Protein AF-A0A1C5ZCB0-F1 (afdb_monomer_lite)

Secondary structure (DSSP, 8-state):
--GGG-HHHHHHHHHHHHHHTTT-SS-HHHHHHHHHHHHSPP--PPP-PPPPHHHHTT-SS-EEEEE-SSTT-EEEEEEETTEEEEHHHHHHS-HHHHHTT-S--B-TTS-SS--EEESSPPTT-TT--

Radius of gyration: 21.76 Å; chains: 1; bounding box: 42×33×58 Å

Foldseek 3Di:
DQLVVCVPCNVVVLVVLCVVCVVPPPCPVSVVVNVVVRPDDDDPPPDQDFDALVNLQVDAQAKKWKAQPDPQDIAIWGRHNSFTGGVVNPVPDPPVCVVVCVDDGDHPVDGPHDITMTNDDPPPNPPDD

Structure (mmCIF, N/CA/C/O backbone):
data_AF-A0A1C5ZCB0-F1
#
_entry.id   AF-A0A1C5ZCB0-F1
#
loop_
_atom_site.group_PDB
_atom_site.id
_atom_site.type_symbol
_atom_site.label_atom_id
_atom_site.label_alt_id
_atom_site.label_comp_id
_atom_site.label_asym_id
_atom_site.label_entity_id
_atom_site.label_seq_id
_atom_site.pdbx_PDB_ins_code
_atom_site.Cartn_x
_atom_site.Cartn_y
_atom_site.Cartn_z
_atom_site.occupancy
_atom_site.B_iso_or_equiv
_atom_site.auth_seq_id
_atom_site.auth_comp_id
_atom_site.auth_asym_id
_atom_site.auth_atom_id
_atom_site.pdbx_PDB_model_num
ATOM 1 N N . MET A 1 1 ? -0.228 6.439 -19.044 1.00 70.00 1 MET A N 1
ATOM 2 C CA . MET A 1 1 ? 0.749 7.219 -18.256 1.00 70.00 1 MET A CA 1
ATOM 3 C C . MET A 1 1 ? 1.763 7.699 -19.260 1.00 70.00 1 MET A C 1
ATOM 5 O O . MET A 1 1 ? 2.241 6.868 -20.010 1.00 70.00 1 MET A O 1
ATOM 9 N N . ASN A 1 2 ? 2.010 8.999 -19.350 1.00 77.75 2 ASN A N 1
ATOM 10 C CA . ASN A 1 2 ? 2.975 9.526 -20.309 1.00 77.75 2 ASN A CA 1
ATOM 11 C C . ASN A 1 2 ? 4.354 9.577 -19.645 1.00 77.75 2 ASN A C 1
ATOM 13 O O . ASN A 1 2 ? 4.484 10.039 -18.511 1.00 77.75 2 ASN A O 1
ATOM 17 N N . LEU A 1 3 ? 5.376 9.107 -20.347 1.00 79.19 3 LEU A N 1
ATOM 18 C CA . LEU A 1 3 ? 6.763 9.143 -19.910 1.00 79.19 3 LEU A CA 1
ATOM 19 C C . LEU A 1 3 ? 7.261 10.578 -19.704 1.00 79.19 3 LEU A C 1
ATOM 21 O O . LEU A 1 3 ? 8.055 10.831 -18.803 1.00 79.19 3 LEU A O 1
ATOM 25 N N . TYR A 1 4 ? 6.755 11.527 -20.494 1.00 73.38 4 TYR A N 1
ATOM 26 C CA . TYR A 1 4 ? 7.073 12.950 -20.368 1.00 73.38 4 TYR A CA 1
ATOM 27 C C . TYR A 1 4 ? 6.391 13.640 -19.180 1.00 73.38 4 TYR A C 1
ATOM 29 O O . TYR A 1 4 ? 6.805 14.735 -18.822 1.00 73.38 4 TYR A O 1
ATOM 37 N N . ASP A 1 5 ? 5.393 13.008 -18.554 1.00 78.56 5 ASP A N 1
ATOM 38 C CA . ASP A 1 5 ? 4.753 13.535 -17.341 1.00 78.56 5 ASP A CA 1
ATOM 39 C C . ASP A 1 5 ? 5.470 13.048 -16.061 1.00 78.56 5 ASP A C 1
ATOM 41 O O . ASP A 1 5 ? 5.192 13.539 -14.968 1.00 78.56 5 ASP A O 1
ATOM 45 N N . ASN A 1 6 ? 6.393 12.081 -16.172 1.00 72.56 6 ASN A N 1
ATOM 46 C CA . ASN A 1 6 ? 7.124 11.485 -15.050 1.00 72.56 6 ASN A CA 1
ATOM 47 C C . ASN A 1 6 ? 8.603 11.908 -15.036 1.00 72.56 6 ASN A C 1
ATOM 49 O O . ASN A 1 6 ? 9.503 11.079 -15.192 1.00 72.56 6 ASN A O 1
ATOM 53 N N . ASP A 1 7 ? 8.850 13.203 -14.823 1.00 70.69 7 ASP A N 1
ATOM 54 C CA . ASP A 1 7 ? 10.194 13.804 -14.841 1.00 70.69 7 ASP A CA 1
ATOM 55 C C . ASP A 1 7 ? 11.203 13.103 -13.9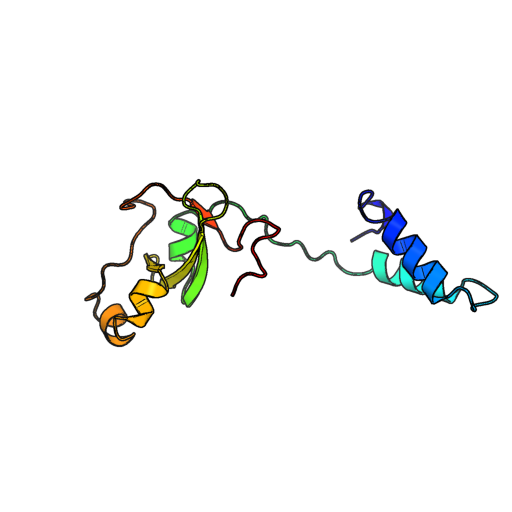13 1.00 70.69 7 ASP A C 1
ATOM 57 O O . ASP A 1 7 ? 12.393 13.073 -14.214 1.00 70.69 7 ASP A O 1
ATOM 61 N N . ALA A 1 8 ? 10.746 12.501 -12.808 1.00 77.94 8 ALA A N 1
ATOM 62 C CA . ALA A 1 8 ? 11.618 11.856 -11.824 1.00 77.94 8 ALA A CA 1
ATOM 63 C C . ALA A 1 8 ? 12.283 10.562 -12.327 1.00 77.94 8 ALA A C 1
ATOM 65 O O . ALA A 1 8 ? 13.392 10.248 -11.904 1.00 77.94 8 ALA A O 1
ATOM 66 N N . TYR A 1 9 ? 11.620 9.812 -13.214 1.00 79.62 9 TYR A N 1
ATOM 67 C CA . TYR A 1 9 ? 12.102 8.508 -13.702 1.00 79.62 9 TYR A CA 1
ATOM 68 C C . TYR A 1 9 ? 12.286 8.456 -15.218 1.00 79.62 9 TYR A C 1
ATOM 70 O O . TYR A 1 9 ? 12.808 7.471 -15.745 1.00 79.62 9 TYR A O 1
ATOM 78 N N . ARG A 1 10 ? 11.872 9.515 -15.921 1.00 85.56 10 ARG A N 1
ATOM 79 C CA . ARG A 1 10 ? 11.969 9.647 -17.372 1.00 85.56 10 ARG A CA 1
ATOM 80 C C . ARG A 1 10 ? 13.381 9.384 -17.878 1.00 85.56 10 ARG A C 1
ATOM 82 O O . ARG A 1 10 ? 13.554 8.545 -18.756 1.00 85.56 10 ARG A O 1
ATOM 89 N N . ASP A 1 11 ? 14.371 10.079 -17.326 1.00 85.56 11 ASP A N 1
ATOM 90 C CA . ASP A 1 11 ? 15.737 10.032 -17.851 1.00 85.56 11 ASP A CA 1
ATOM 91 C C . ASP A 1 11 ? 16.375 8.652 -17.636 1.00 85.56 11 ASP A C 1
ATOM 93 O O . ASP A 1 11 ? 16.902 8.072 -18.582 1.00 85.56 11 ASP A O 1
ATOM 97 N N . THR A 1 12 ? 16.219 8.064 -16.444 1.00 89.56 12 THR A N 1
ATOM 98 C CA . THR A 1 12 ? 16.719 6.713 -16.134 1.00 89.56 12 THR A CA 1
ATOM 99 C C . THR A 1 12 ? 16.057 5.631 -16.988 1.00 89.56 12 THR A C 1
ATOM 101 O O . THR A 1 12 ? 16.723 4.700 -17.435 1.00 89.56 12 THR A O 1
ATOM 104 N N . PHE A 1 13 ? 14.749 5.735 -17.236 1.00 88.50 13 PHE A N 1
ATOM 105 C CA . PHE A 1 13 ? 14.046 4.784 -18.096 1.00 88.50 13 PHE A CA 1
ATOM 106 C C . PHE A 1 13 ? 14.511 4.890 -19.551 1.00 88.50 13 PHE A C 1
ATOM 108 O O . PHE A 1 13 ? 14.781 3.870 -20.182 1.00 88.50 13 PHE A O 1
ATOM 115 N N . MET A 1 14 ? 14.628 6.115 -20.076 1.00 89.06 14 MET A N 1
ATOM 116 C CA . MET A 1 14 ? 15.110 6.351 -21.437 1.00 89.06 14 MET A CA 1
ATOM 117 C C . MET A 1 14 ? 16.522 5.794 -21.622 1.00 89.06 14 MET A C 1
ATOM 119 O O . MET A 1 14 ? 16.755 5.053 -22.572 1.00 89.06 14 MET A O 1
ATOM 123 N N . GLU A 1 15 ? 17.434 6.107 -20.699 1.00 90.44 15 GLU A N 1
ATOM 124 C CA . GLU A 1 15 ? 18.809 5.600 -20.702 1.00 90.44 15 GLU A CA 1
ATOM 125 C C . GLU A 1 15 ? 18.831 4.068 -20.710 1.00 90.44 15 GLU A C 1
ATOM 127 O O . GLU A 1 15 ? 19.417 3.473 -21.608 1.00 90.44 15 GLU A O 1
ATOM 132 N N . GLY A 1 16 ? 18.073 3.417 -19.822 1.00 91.75 16 GLY A N 1
ATOM 133 C CA . GLY A 1 16 ? 18.000 1.955 -19.783 1.00 91.75 16 GLY A CA 1
ATOM 134 C C . GLY A 1 16 ? 17.457 1.318 -21.069 1.00 91.75 16 GLY A C 1
ATOM 135 O O . GLY A 1 16 ? 17.915 0.246 -21.462 1.00 91.75 16 GLY A O 1
ATOM 136 N N . VAL A 1 17 ? 16.497 1.957 -21.749 1.00 90.81 17 VAL A N 1
ATOM 137 C CA . VAL A 1 17 ? 15.969 1.464 -23.034 1.00 90.81 17 VAL A CA 1
ATOM 138 C C . VAL A 1 17 ? 17.008 1.595 -24.148 1.00 90.81 17 VAL A C 1
ATOM 140 O O . VAL A 1 17 ? 17.124 0.682 -24.967 1.00 90.81 17 VAL A O 1
ATOM 143 N N . TYR A 1 18 ? 17.755 2.700 -24.185 1.00 88.12 18 TYR A N 1
ATOM 144 C CA . TYR A 1 18 ? 18.810 2.896 -25.178 1.00 88.12 18 TYR A CA 1
ATOM 145 C C . TYR A 1 18 ? 20.017 1.991 -24.923 1.00 88.12 18 TYR A C 1
ATOM 147 O O . TYR A 1 18 ? 20.496 1.386 -25.874 1.00 88.12 18 TYR A O 1
ATOM 155 N N . ASP A 1 19 ? 20.438 1.808 -23.672 1.00 90.81 19 ASP A N 1
ATOM 156 C CA . ASP A 1 19 ? 21.521 0.887 -23.308 1.00 90.81 19 ASP A CA 1
ATOM 157 C C . ASP A 1 19 ? 21.162 -0.566 -23.647 1.00 90.81 19 ASP A C 1
ATOM 159 O O . ASP A 1 19 ? 21.961 -1.313 -24.208 1.00 90.81 19 ASP A O 1
ATOM 163 N N . LEU A 1 20 ? 19.922 -0.982 -23.364 1.00 91.75 20 LEU A N 1
ATOM 164 C CA . LEU A 1 20 ? 19.453 -2.334 -23.680 1.00 91.75 20 LEU A CA 1
ATOM 165 C C . LEU A 1 20 ? 19.438 -2.617 -25.191 1.00 91.75 20 LEU A C 1
ATOM 167 O O . LEU A 1 20 ? 19.517 -3.774 -25.611 1.00 91.75 20 LEU A O 1
ATOM 171 N N . LEU A 1 21 ? 19.290 -1.569 -25.999 1.00 91.56 21 LEU A N 1
ATOM 172 C CA . LEU A 1 21 ? 19.208 -1.637 -27.452 1.00 91.56 21 LEU A CA 1
ATOM 173 C C . LEU A 1 21 ? 20.393 -0.948 -28.131 1.00 91.56 21 LEU A C 1
ATOM 175 O O . LEU A 1 21 ? 20.268 -0.557 -29.288 1.00 91.56 21 LEU A O 1
ATOM 179 N N . GLU A 1 22 ? 21.537 -0.842 -27.452 1.00 87.25 22 GLU A N 1
ATOM 180 C CA . GLU A 1 22 ? 22.737 -0.179 -27.980 1.00 87.25 22 GLU A CA 1
ATOM 181 C C . GLU A 1 22 ? 23.198 -0.806 -29.310 1.00 87.25 22 GLU A C 1
ATOM 183 O O . GLU A 1 22 ? 23.646 -0.112 -30.223 1.00 87.25 22 GLU A O 1
ATOM 188 N N . ASP A 1 23 ? 23.005 -2.120 -29.455 1.00 88.19 23 ASP A N 1
ATOM 189 C CA . ASP A 1 23 ? 23.323 -2.878 -30.668 1.00 88.19 23 ASP A CA 1
ATOM 190 C C . ASP A 1 23 ? 22.306 -2.674 -31.818 1.00 88.19 23 ASP A C 1
ATOM 192 O O . ASP A 1 23 ? 22.503 -3.199 -32.921 1.00 88.19 23 ASP A O 1
ATOM 196 N N . ASP A 1 24 ? 21.199 -1.952 -31.598 1.00 86.75 24 ASP A N 1
ATOM 197 C CA . ASP A 1 24 ? 20.232 -1.633 -32.651 1.00 86.75 24 ASP A CA 1
ATOM 198 C C . ASP A 1 24 ? 20.762 -0.487 -33.533 1.00 86.75 24 ASP A C 1
ATOM 200 O O . ASP A 1 24 ? 20.950 0.636 -33.067 1.00 86.75 24 ASP A O 1
ATOM 204 N N . PRO A 1 25 ? 20.949 -0.711 -34.843 1.00 80.75 25 PRO A N 1
ATOM 205 C CA . PRO A 1 25 ? 21.558 0.282 -35.725 1.00 80.75 25 PRO A CA 1
ATOM 206 C C . PRO A 1 25 ? 20.689 1.524 -35.985 1.00 80.75 25 PRO A C 1
ATOM 208 O O . PRO A 1 25 ? 21.160 2.463 -36.628 1.00 80.75 25 PRO A O 1
ATOM 211 N N . THR A 1 26 ? 19.415 1.526 -35.578 1.00 85.94 26 THR A N 1
ATOM 212 C CA . THR A 1 26 ? 18.422 2.519 -36.026 1.00 85.94 26 THR A CA 1
ATOM 213 C C . THR A 1 26 ? 17.599 3.158 -34.912 1.00 85.94 26 THR A C 1
ATOM 215 O O . THR A 1 26 ? 16.865 4.107 -35.185 1.00 85.94 26 THR A O 1
ATOM 218 N N . ASN A 1 27 ? 17.697 2.675 -33.669 1.00 84.06 27 ASN A N 1
ATOM 219 C CA . ASN A 1 27 ? 16.867 3.095 -32.530 1.00 84.06 27 ASN A CA 1
ATOM 220 C C . ASN A 1 27 ? 15.344 2.945 -32.742 1.00 84.06 27 ASN A C 1
ATOM 222 O O . ASN A 1 27 ? 14.557 3.371 -31.895 1.00 84.06 27 ASN A O 1
ATOM 226 N N . GLU A 1 28 ? 14.888 2.326 -33.836 1.00 90.06 28 GLU A N 1
ATOM 227 C CA . GLU A 1 28 ? 13.458 2.171 -34.134 1.00 90.06 28 GLU A CA 1
ATOM 228 C C . GLU A 1 28 ? 12.748 1.363 -33.046 1.00 90.06 28 GLU A C 1
ATOM 230 O O . GLU A 1 28 ? 11.639 1.698 -32.628 1.00 90.06 28 GLU A O 1
ATOM 235 N N . ARG A 1 29 ? 13.417 0.328 -32.529 1.00 88.62 29 ARG A N 1
ATOM 236 C CA . ARG A 1 29 ? 12.881 -0.515 -31.457 1.00 88.62 29 ARG A CA 1
ATOM 237 C C . ARG A 1 29 ? 12.816 0.224 -30.122 1.00 88.62 29 ARG A C 1
ATOM 239 O O . ARG A 1 29 ? 11.841 0.041 -29.400 1.00 88.62 29 ARG A O 1
ATOM 246 N N . ALA A 1 30 ? 13.787 1.090 -29.828 1.00 89.94 30 ALA A N 1
ATOM 247 C CA . ALA A 1 30 ? 13.769 1.935 -28.635 1.00 89.94 30 ALA A CA 1
ATOM 248 C C . ALA A 1 30 ? 12.576 2.902 -28.675 1.00 89.94 30 ALA A C 1
ATOM 250 O O . ALA A 1 30 ? 11.779 2.951 -27.739 1.00 89.94 30 ALA A O 1
ATOM 251 N N . ASN A 1 31 ? 12.376 3.575 -29.813 1.00 88.88 31 ASN A N 1
ATOM 252 C CA . ASN A 1 31 ? 11.238 4.470 -30.022 1.00 88.88 31 ASN A CA 1
ATOM 253 C C . ASN A 1 31 ? 9.890 3.742 -29.911 1.00 88.88 31 ASN A C 1
ATOM 255 O O . ASN A 1 31 ? 8.959 4.269 -29.307 1.00 88.88 31 ASN A O 1
ATOM 259 N N . ALA A 1 32 ? 9.785 2.517 -30.436 1.00 88.69 32 ALA A N 1
ATOM 260 C CA . ALA A 1 32 ? 8.568 1.716 -30.322 1.00 88.69 32 ALA A CA 1
ATOM 261 C C . ALA A 1 32 ? 8.247 1.333 -28.865 1.00 88.69 32 ALA A C 1
ATOM 263 O O . ALA A 1 32 ? 7.081 1.341 -28.475 1.00 88.69 32 ALA A O 1
ATOM 264 N N . ILE A 1 33 ? 9.259 1.018 -28.048 1.00 89.56 33 ILE A N 1
ATOM 265 C CA . ILE A 1 33 ? 9.079 0.719 -26.617 1.00 89.56 33 ILE A CA 1
ATOM 266 C C . ILE A 1 33 ? 8.586 1.957 -25.865 1.00 89.56 33 ILE A C 1
ATOM 268 O O . ILE A 1 33 ? 7.637 1.862 -25.087 1.00 89.56 33 ILE A O 1
ATOM 272 N N . ILE A 1 34 ? 9.189 3.114 -26.134 1.00 89.06 34 ILE A N 1
ATOM 273 C CA . ILE A 1 34 ? 8.788 4.397 -25.548 1.00 89.06 34 ILE A CA 1
ATOM 274 C C . ILE A 1 34 ? 7.333 4.727 -25.917 1.00 89.06 34 ILE A C 1
ATOM 276 O O . ILE A 1 34 ? 6.519 5.019 -25.044 1.00 89.06 34 ILE A O 1
ATOM 280 N N . GLU A 1 35 ? 6.968 4.593 -27.193 1.00 89.69 35 GLU A N 1
ATOM 281 C CA . GLU A 1 35 ? 5.604 4.856 -27.665 1.00 89.69 35 GLU A CA 1
ATOM 282 C C . GLU A 1 35 ? 4.577 3.885 -27.056 1.00 89.69 35 GLU A C 1
ATOM 284 O O . GLU A 1 35 ? 3.449 4.273 -26.739 1.00 89.69 35 GLU A O 1
ATOM 289 N N . LEU A 1 36 ? 4.947 2.612 -26.884 1.00 89.12 36 LEU A N 1
ATOM 290 C CA . LEU A 1 36 ? 4.104 1.627 -26.206 1.00 89.12 36 LEU A CA 1
ATOM 291 C C . LEU A 1 36 ? 3.890 1.984 -24.733 1.00 89.12 36 LEU A C 1
ATOM 293 O O . LEU A 1 36 ? 2.779 1.803 -24.233 1.00 89.12 36 LEU A O 1
ATOM 297 N N . PHE A 1 37 ? 4.917 2.506 -24.060 1.00 87.00 37 PHE A N 1
ATOM 298 C CA . PHE A 1 37 ? 4.808 2.966 -22.680 1.00 87.00 37 PHE A CA 1
ATOM 299 C 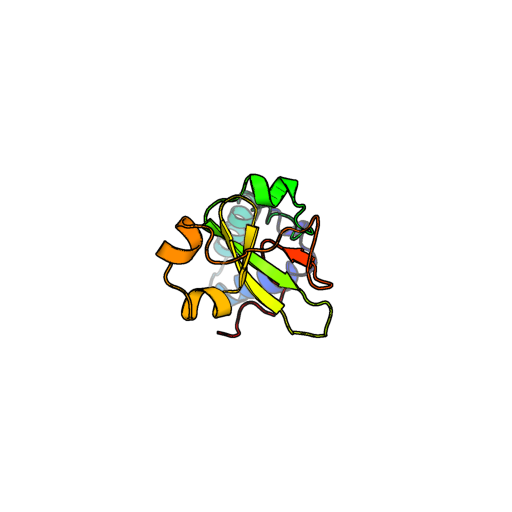C . PHE A 1 37 ? 3.850 4.158 -22.561 1.00 87.00 37 PHE A C 1
ATOM 301 O O . PHE A 1 37 ? 2.928 4.114 -21.749 1.00 87.00 37 PHE A O 1
ATOM 308 N N . ASP A 1 38 ? 3.978 5.163 -23.430 1.00 87.12 38 ASP A N 1
ATOM 309 C CA . ASP A 1 38 ? 3.095 6.341 -23.433 1.00 87.12 38 ASP A CA 1
ATOM 310 C C . ASP A 1 38 ? 1.622 5.981 -23.671 1.00 87.12 38 ASP A C 1
ATOM 312 O O . ASP A 1 38 ? 0.708 6.581 -23.095 1.00 87.12 38 ASP A O 1
ATOM 316 N N . LYS A 1 39 ? 1.376 4.974 -24.516 1.00 88.12 39 LYS A N 1
ATOM 317 C CA . LYS A 1 39 ? 0.029 4.469 -24.815 1.00 88.12 39 LYS A CA 1
ATOM 318 C C . LYS A 1 39 ? -0.530 3.553 -23.733 1.00 88.12 39 LYS A C 1
ATOM 320 O O . LYS A 1 39 ? -1.726 3.251 -23.770 1.00 88.12 39 LYS A O 1
ATOM 325 N N . ALA A 1 40 ? 0.292 3.094 -22.791 1.00 84.50 40 ALA A N 1
ATOM 326 C CA . ALA A 1 40 ? -0.185 2.246 -21.715 1.00 84.50 40 ALA A CA 1
ATOM 327 C C . ALA A 1 40 ? -1.177 3.032 -20.834 1.00 84.50 40 ALA A C 1
ATOM 329 O O . ALA A 1 40 ? -0.936 4.202 -20.500 1.00 84.50 40 ALA A O 1
ATOM 330 N N . PRO A 1 41 ? -2.307 2.423 -20.430 1.00 78.69 41 PRO A N 1
ATOM 331 C CA . PRO A 1 41 ? -3.221 3.057 -19.487 1.00 78.69 41 PRO A CA 1
ATOM 332 C C . PRO A 1 41 ? -2.457 3.395 -18.202 1.00 78.69 41 PRO A C 1
ATOM 334 O O . PRO A 1 41 ? -1.661 2.587 -17.725 1.00 78.69 41 PRO A O 1
ATOM 337 N N . SER A 1 42 ? -2.654 4.596 -17.640 1.00 69.56 42 SER A N 1
ATOM 338 C CA . SER A 1 42 ? -2.068 4.863 -16.324 1.00 69.56 42 SER A CA 1
ATOM 339 C C . SER A 1 42 ? -2.787 4.013 -15.293 1.00 69.56 42 SER A C 1
ATOM 341 O O . SER A 1 42 ? -4.008 4.104 -15.152 1.00 69.56 42 SER A O 1
ATOM 343 N N . VAL A 1 43 ? -2.025 3.224 -14.550 1.00 63.72 43 VAL A N 1
ATOM 344 C CA . VAL A 1 43 ? -2.530 2.628 -13.323 1.00 63.72 43 VAL A CA 1
ATOM 345 C C . VAL A 1 43 ? -2.566 3.755 -12.301 1.00 63.72 43 VAL A C 1
ATOM 347 O O . VAL A 1 43 ? -1.527 4.211 -11.834 1.00 63.72 43 VAL A O 1
ATOM 350 N N . THR A 1 44 ? -3.759 4.262 -12.001 1.00 57.09 44 THR A N 1
ATOM 351 C CA . THR A 1 44 ? -3.950 5.082 -10.807 1.00 57.09 44 THR A CA 1
ATOM 352 C C . THR A 1 44 ? -3.819 4.140 -9.625 1.00 57.09 44 THR A C 1
ATOM 354 O O . THR A 1 44 ? -4.731 3.360 -9.344 1.00 57.09 44 THR A O 1
ATOM 357 N N . ILE A 1 45 ? -2.658 4.165 -8.979 1.00 60.69 45 ILE A N 1
ATOM 358 C CA . ILE A 1 45 ? -2.529 3.585 -7.649 1.00 60.69 45 ILE A CA 1
ATOM 359 C C . ILE A 1 45 ? -3.484 4.410 -6.780 1.00 60.69 45 ILE A C 1
ATOM 361 O O . ILE A 1 45 ? -3.392 5.641 -6.836 1.00 60.69 45 ILE A O 1
ATOM 365 N N . PRO A 1 46 ? -4.450 3.796 -6.074 1.00 59.28 46 PRO A N 1
ATOM 366 C CA . PRO A 1 46 ? -5.265 4.535 -5.125 1.00 59.28 46 PRO A CA 1
ATOM 367 C C . PRO A 1 46 ? -4.318 5.313 -4.221 1.00 59.28 46 PRO A C 1
ATOM 369 O O . PRO A 1 46 ? -3.348 4.732 -3.725 1.00 59.28 46 PRO A O 1
ATOM 372 N N . GLU A 1 47 ? -4.554 6.615 -4.059 1.00 67.06 47 GLU A N 1
ATOM 373 C CA . GLU A 1 47 ? -3.802 7.383 -3.077 1.00 67.06 47 GLU A CA 1
ATOM 374 C C . GLU A 1 47 ? -3.909 6.632 -1.749 1.00 67.06 47 GLU A C 1
ATOM 376 O O . GLU A 1 47 ? -4.990 6.166 -1.373 1.00 67.06 47 GLU A O 1
ATOM 381 N N . ASN A 1 48 ? -2.769 6.419 -1.091 1.00 81.50 48 ASN A N 1
ATOM 382 C CA . ASN A 1 48 ? -2.720 5.698 0.173 1.00 81.50 48 ASN A CA 1
ATOM 383 C C . ASN A 1 48 ? -3.212 6.619 1.300 1.00 81.50 48 ASN A C 1
ATOM 385 O O . ASN A 1 48 ? -2.484 6.931 2.238 1.00 81.50 48 ASN A O 1
ATOM 389 N N . GLU A 1 49 ? -4.425 7.140 1.131 1.00 87.56 49 GLU A N 1
ATOM 390 C CA . GLU A 1 49 ? -5.091 8.023 2.069 1.00 87.56 49 GLU A CA 1
A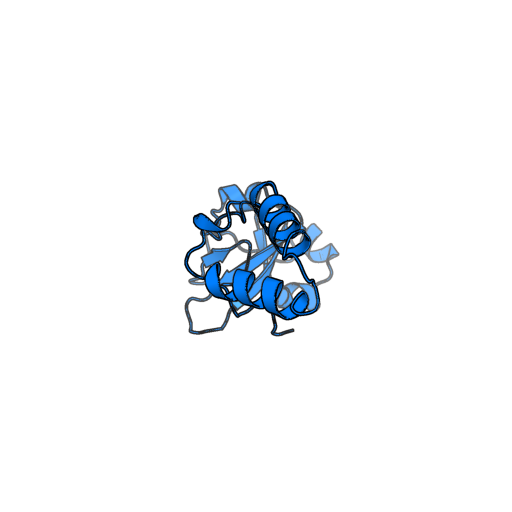TOM 391 C C . GLU A 1 49 ? -5.484 7.244 3.331 1.00 87.56 49 GLU A C 1
ATOM 393 O O . GLU A 1 49 ? -5.769 6.040 3.257 1.00 87.56 49 GLU A O 1
ATOM 398 N N . PRO A 1 50 ? -5.529 7.920 4.493 1.00 90.69 50 PRO A N 1
ATOM 399 C CA . PRO A 1 50 ? -6.081 7.342 5.707 1.00 90.69 50 PRO A CA 1
ATOM 400 C C . PRO A 1 50 ? -7.496 6.804 5.477 1.00 90.69 50 PRO A C 1
ATOM 402 O O . PRO A 1 50 ? -8.396 7.541 5.071 1.00 90.69 50 PRO A O 1
ATOM 405 N N . LEU A 1 51 ? -7.702 5.527 5.781 1.00 91.69 51 LEU A N 1
ATOM 406 C CA . LEU A 1 51 ? -9.013 4.898 5.756 1.00 91.69 51 LEU A CA 1
ATOM 407 C C . LEU A 1 51 ? -9.885 5.448 6.886 1.00 91.69 51 LEU A C 1
ATOM 409 O O . LEU A 1 51 ? -9.441 5.619 8.023 1.00 91.69 51 LEU A O 1
ATOM 413 N N . THR A 1 52 ? -11.155 5.692 6.574 1.00 92.69 52 THR A N 1
ATOM 414 C CA . THR A 1 52 ? -12.177 6.052 7.562 1.00 92.69 52 THR A CA 1
ATOM 415 C C . THR A 1 52 ? -12.945 4.816 8.030 1.00 92.69 52 THR A C 1
ATOM 417 O O . THR A 1 52 ? -12.930 3.778 7.368 1.00 92.69 52 THR A O 1
ATOM 420 N N . GLN A 1 53 ? -13.692 4.919 9.137 1.00 93.00 53 GLN A N 1
ATOM 421 C CA . GLN A 1 53 ? -14.572 3.826 9.578 1.00 93.00 53 GLN A CA 1
ATOM 422 C C . GLN A 1 53 ? -15.574 3.427 8.481 1.00 93.00 53 GLN A C 1
ATOM 424 O O . GLN A 1 53 ? -15.783 2.248 8.232 1.00 93.00 53 GLN A O 1
ATOM 429 N N . THR A 1 54 ? -16.120 4.402 7.748 1.00 92.25 54 THR A N 1
ATOM 430 C CA . THR A 1 54 ? -17.024 4.146 6.615 1.00 92.25 54 THR A CA 1
ATOM 431 C C . THR A 1 54 ? -16.355 3.381 5.471 1.00 92.25 54 THR A C 1
ATOM 433 O O . THR A 1 54 ? -17.045 2.695 4.712 1.00 92.25 54 THR A O 1
ATOM 436 N N . ASP A 1 55 ? -15.038 3.502 5.308 1.00 91.94 55 ASP A N 1
ATOM 437 C CA . ASP A 1 55 ? -14.298 2.699 4.336 1.00 91.94 55 ASP A CA 1
ATOM 438 C C . ASP A 1 55 ? -14.116 1.272 4.846 1.00 91.94 55 ASP A C 1
ATOM 440 O O . ASP A 1 55 ? -14.375 0.336 4.092 1.00 91.94 55 ASP A O 1
ATOM 444 N N . LEU A 1 56 ? -13.778 1.103 6.129 1.00 91.25 56 LEU A N 1
ATOM 445 C CA . LEU A 1 56 ? -13.673 -0.213 6.766 1.00 91.25 56 LEU A CA 1
ATOM 446 C C . LEU A 1 56 ? -15.003 -0.973 6.757 1.00 91.25 56 LEU A C 1
ATOM 448 O O . LEU A 1 56 ? -15.012 -2.170 6.500 1.00 91.25 56 LEU A O 1
ATOM 452 N N . ASP A 1 57 ? -16.132 -0.294 6.964 1.00 90.94 57 ASP A N 1
ATOM 453 C CA . ASP A 1 57 ? -17.471 -0.904 6.936 1.00 90.94 57 ASP A CA 1
ATOM 454 C C . ASP A 1 57 ? -17.834 -1.501 5.562 1.00 90.94 57 ASP A C 1
ATOM 456 O O . ASP A 1 57 ? -18.746 -2.322 5.455 1.00 90.94 57 ASP A O 1
ATOM 460 N N . LYS A 1 58 ? -17.147 -1.072 4.494 1.00 91.00 58 LYS A N 1
ATOM 461 C CA . LYS A 1 58 ? -17.305 -1.595 3.126 1.00 91.00 58 LYS A CA 1
ATOM 462 C C . LYS A 1 58 ? -16.264 -2.657 2.772 1.00 91.00 58 LYS A C 1
ATOM 464 O O . LYS A 1 58 ? -16.373 -3.249 1.700 1.00 91.00 58 LYS A O 1
ATOM 469 N N . MET A 1 59 ? 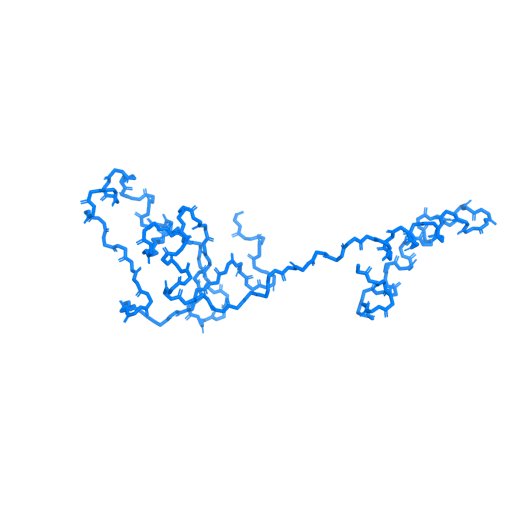-15.251 -2.836 3.615 1.00 89.12 59 MET A N 1
ATOM 470 C CA . MET A 1 59 ? -14.168 -3.794 3.435 1.00 89.12 59 MET A CA 1
ATOM 471 C C . MET A 1 59 ? -14.517 -5.089 4.164 1.00 89.12 59 MET A C 1
ATOM 473 O O . MET A 1 59 ? -15.012 -5.069 5.292 1.00 89.12 59 MET A O 1
ATOM 477 N N . ASP A 1 60 ? -14.271 -6.2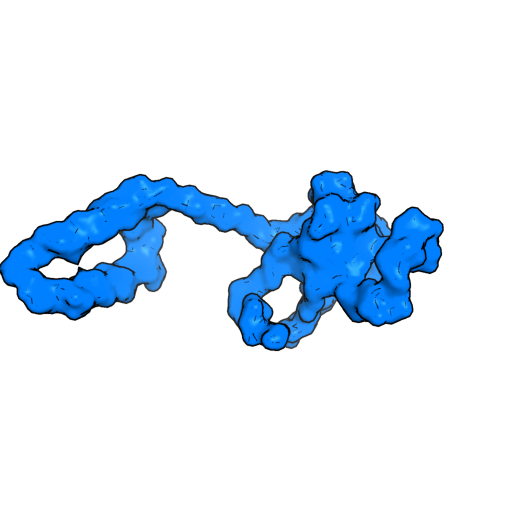19 3.512 1.00 84.31 60 ASP A N 1
ATOM 478 C CA . ASP A 1 60 ? -14.562 -7.532 4.084 1.00 84.31 60 ASP A CA 1
ATOM 479 C C . ASP A 1 60 ? -13.474 -8.520 3.672 1.00 84.31 60 ASP A C 1
ATOM 481 O O . ASP A 1 60 ? -13.295 -8.816 2.491 1.00 84.31 60 ASP A O 1
ATOM 485 N N . TYR A 1 61 ? -12.721 -8.996 4.665 1.00 86.00 61 TYR A N 1
ATOM 486 C CA . TYR A 1 61 ? -11.514 -9.816 4.510 1.00 86.00 61 TYR A CA 1
ATOM 487 C C . TYR A 1 61 ? -10.360 -9.134 3.765 1.00 86.00 61 TYR A C 1
ATOM 489 O O . TYR A 1 61 ? -9.433 -9.798 3.294 1.00 86.00 61 TYR A O 1
ATOM 497 N N . ASP A 1 62 ? -10.380 -7.807 3.691 1.00 90.12 62 ASP A N 1
ATOM 498 C CA . ASP A 1 62 ? -9.286 -7.021 3.137 1.00 90.12 62 ASP A CA 1
ATOM 499 C C . ASP A 1 62 ? -8.158 -6.843 4.163 1.00 90.12 62 ASP A C 1
ATOM 501 O O . ASP A 1 62 ? -8.398 -6.633 5.357 1.00 90.12 62 ASP A O 1
ATOM 505 N N . LYS A 1 63 ? -6.910 -6.882 3.685 1.00 90.50 63 LYS A N 1
ATOM 506 C CA . LYS A 1 63 ? -5.741 -6.504 4.485 1.00 90.50 63 LYS A CA 1
ATOM 507 C C . LYS A 1 63 ? -5.569 -4.990 4.500 1.00 90.50 63 LYS A C 1
ATOM 509 O O . LYS A 1 63 ? -5.712 -4.335 3.469 1.00 90.50 63 LYS A O 1
ATOM 514 N N . VAL A 1 64 ? -5.207 -4.466 5.662 1.00 91.31 64 VAL A N 1
ATOM 515 C CA . VAL A 1 64 ? -4.904 -3.051 5.885 1.00 91.31 64 VAL A CA 1
ATOM 516 C C . VAL A 1 64 ? -3.627 -2.903 6.695 1.00 91.31 64 VAL A C 1
ATOM 518 O O . VAL A 1 64 ? -3.263 -3.788 7.468 1.00 91.31 64 VAL A O 1
ATOM 521 N N . TRP A 1 65 ? -2.956 -1.776 6.518 1.00 91.25 65 TRP A N 1
ATOM 522 C CA . TRP A 1 65 ? -1.772 -1.405 7.275 1.00 91.25 65 TRP A CA 1
ATOM 523 C C . TRP A 1 65 ? -2.152 -0.486 8.433 1.00 91.25 65 TRP A C 1
ATOM 525 O O . TRP A 1 65 ? -2.844 0.508 8.218 1.00 91.25 65 TRP A O 1
ATOM 535 N N . ILE A 1 66 ? -1.699 -0.800 9.644 1.00 90.19 66 ILE A N 1
ATOM 536 C CA . ILE A 1 66 ? -1.832 0.058 10.823 1.00 90.19 66 ILE A CA 1
ATOM 537 C C . ILE A 1 66 ? -0.502 0.779 11.042 1.00 90.19 66 ILE A C 1
ATOM 539 O O . ILE A 1 66 ? 0.525 0.142 11.252 1.00 90.19 66 ILE A O 1
ATOM 543 N N . ASP A 1 67 ? -0.538 2.107 11.035 1.00 89.62 67 ASP A N 1
ATOM 544 C CA . ASP A 1 67 ? 0.582 2.991 11.351 1.00 89.62 67 ASP A CA 1
ATOM 545 C C . ASP A 1 67 ? 0.423 3.560 12.767 1.00 89.62 67 ASP A C 1
ATOM 547 O O . ASP A 1 67 ? -0.510 4.321 13.051 1.00 89.62 67 ASP A O 1
ATOM 551 N N . TYR A 1 68 ? 1.353 3.215 13.658 1.00 86.69 68 TYR A N 1
ATOM 552 C CA . TYR A 1 68 ? 1.371 3.678 15.047 1.00 86.69 68 TYR A CA 1
ATOM 553 C C . TYR A 1 68 ? 1.990 5.078 15.233 1.00 86.69 68 TYR A C 1
ATOM 555 O O . TYR A 1 68 ? 2.022 5.599 16.352 1.00 86.69 68 TYR A O 1
ATOM 563 N N . GLY A 1 69 ? 2.468 5.724 14.163 1.00 79.38 69 GLY A N 1
ATOM 564 C CA . GLY A 1 69 ? 3.046 7.070 14.188 1.00 79.38 69 GLY A CA 1
ATOM 565 C C . GLY A 1 69 ? 4.433 7.153 14.835 1.00 79.38 69 GLY A C 1
ATOM 566 O O . GLY A 1 69 ? 4.885 8.246 15.187 1.00 79.38 69 GLY A O 1
ATOM 567 N N . ASN A 1 70 ? 5.098 6.015 15.029 1.00 76.25 70 ASN A N 1
ATOM 568 C CA . ASN A 1 70 ? 6.510 5.908 15.385 1.00 76.25 70 ASN A CA 1
ATOM 569 C C . ASN A 1 70 ? 7.323 5.553 14.129 1.00 76.25 70 ASN A C 1
ATOM 571 O O . ASN A 1 70 ? 6.817 4.938 13.198 1.00 76.25 70 ASN A O 1
ATOM 575 N N . GLU A 1 71 ? 8.585 5.981 14.075 1.00 61.78 71 GLU A N 1
ATOM 576 C CA . GLU A 1 71 ? 9.427 5.754 12.897 1.00 61.78 71 GLU A CA 1
ATOM 577 C C . GLU A 1 71 ? 9.609 4.243 12.646 1.00 61.78 71 GLU A C 1
ATOM 579 O O . GLU A 1 71 ? 10.380 3.580 13.341 1.00 61.78 71 GLU A O 1
ATOM 584 N N . ASN A 1 72 ? 8.917 3.729 11.624 1.00 57.16 72 ASN A N 1
ATOM 585 C CA . ASN A 1 72 ? 9.006 2.374 11.069 1.00 57.16 72 ASN A CA 1
ATOM 586 C C . ASN A 1 72 ? 8.436 1.215 11.908 1.00 57.16 72 ASN A C 1
ATOM 588 O O . ASN A 1 72 ? 8.956 0.098 11.815 1.00 57.16 72 ASN A O 1
ATOM 592 N N . CYS A 1 73 ? 7.388 1.430 12.706 1.00 68.12 73 CYS A N 1
ATOM 593 C CA . CYS A 1 73 ? 6.645 0.313 13.296 1.00 68.12 73 CYS A CA 1
ATOM 594 C C . CYS A 1 73 ? 5.166 0.412 12.916 1.00 68.12 73 CYS A C 1
ATOM 596 O O . CYS A 1 73 ? 4.376 1.044 13.611 1.00 68.12 73 CYS A O 1
ATOM 598 N N . GLY A 1 74 ? 4.790 -0.237 11.821 1.00 81.44 74 GLY A N 1
ATOM 599 C CA . GLY A 1 74 ? 3.400 -0.571 11.537 1.00 81.44 74 GLY A CA 1
ATOM 600 C C . GLY A 1 74 ? 3.222 -2.079 11.423 1.00 81.44 74 GLY A C 1
ATOM 601 O O . GLY A 1 74 ? 4.194 -2.838 11.453 1.00 81.44 74 GLY A O 1
ATOM 602 N N . GLU A 1 75 ? 1.976 -2.518 11.323 1.00 87.88 75 GLU A N 1
ATOM 603 C CA . GLU A 1 75 ? 1.659 -3.930 11.144 1.00 87.88 75 GLU A CA 1
ATOM 604 C C . GLU A 1 75 ? 0.498 -4.141 10.180 1.00 87.88 75 GLU A C 1
ATOM 606 O O . GLU A 1 75 ? -0.343 -3.265 9.960 1.00 87.88 75 GLU A O 1
ATOM 611 N N . TRP A 1 76 ? 0.435 -5.348 9.624 1.00 89.56 76 TRP A N 1
ATOM 612 C CA . TRP A 1 76 ? -0.714 -5.783 8.850 1.00 89.56 76 TRP A CA 1
ATOM 613 C C . TRP A 1 76 ? -1.845 -6.237 9.773 1.00 89.56 76 TRP A C 1
ATOM 615 O O . TRP A 1 76 ? -1.638 -6.976 10.734 1.00 89.56 76 TRP A O 1
ATOM 625 N N . ALA A 1 77 ? -3.064 -5.858 9.411 1.00 89.12 77 ALA A N 1
ATOM 626 C CA . ALA A 1 77 ? -4.294 -6.274 10.061 1.00 89.12 77 ALA A CA 1
ATOM 627 C C . ALA A 1 77 ? -5.341 -6.692 9.022 1.00 89.12 77 ALA A C 1
ATOM 629 O O . ALA A 1 77 ? -5.244 -6.361 7.837 1.00 89.12 77 ALA A O 1
ATOM 630 N N . LEU A 1 78 ? -6.345 -7.439 9.471 1.00 89.94 78 LEU A N 1
ATOM 631 C CA . LEU A 1 78 ? -7.477 -7.875 8.662 1.00 89.94 78 LEU A CA 1
ATOM 632 C C . LEU A 1 78 ? -8.731 -7.091 9.045 1.00 89.94 78 LEU A C 1
ATOM 634 O O . LEU A 1 78 ? -9.018 -6.936 10.233 1.00 89.94 78 LEU A O 1
ATOM 638 N N . VAL A 1 79 ? -9.495 -6.643 8.050 1.00 90.56 79 VAL A N 1
ATOM 639 C CA . VAL A 1 79 ? -10.825 -6.061 8.258 1.00 90.56 79 VAL A CA 1
ATOM 640 C C . VAL A 1 79 ? -11.884 -7.154 8.155 1.00 90.56 79 VAL A C 1
ATOM 642 O O . VAL A 1 79 ? -11.948 -7.858 7.150 1.00 90.56 79 VAL A O 1
ATOM 645 N N . VAL A 1 80 ? -12.732 -7.291 9.173 1.00 86.75 80 VAL A N 1
ATOM 646 C CA . VAL A 1 80 ? -13.883 -8.206 9.169 1.00 86.75 80 VAL A CA 1
ATOM 647 C C . VAL A 1 80 ? -15.096 -7.462 9.717 1.00 86.75 80 VAL A C 1
ATOM 649 O O . VAL A 1 80 ? -15.086 -7.018 10.866 1.00 86.75 80 VAL A O 1
ATOM 652 N N . GLY A 1 81 ? -16.135 -7.290 8.894 1.00 85.25 81 GLY A N 1
ATOM 653 C CA . GLY A 1 81 ? -17.371 -6.608 9.301 1.00 85.25 81 GLY A CA 1
ATOM 654 C C . GLY A 1 81 ? -17.165 -5.197 9.872 1.00 85.25 81 GLY A C 1
ATOM 655 O O . GLY A 1 81 ? -17.793 -4.853 10.873 1.00 85.25 81 GLY A O 1
ATOM 656 N N . GLY A 1 82 ? -16.254 -4.407 9.291 1.00 87.50 82 GLY A N 1
ATOM 657 C CA . GLY A 1 82 ? -15.930 -3.047 9.748 1.00 87.50 82 GLY A CA 1
ATOM 658 C C . GLY A 1 82 ? -14.965 -2.962 10.935 1.00 87.50 82 GLY A C 1
ATOM 659 O O . GLY A 1 82 ? -14.617 -1.863 11.365 1.00 87.50 82 GLY A O 1
ATOM 660 N N . ARG A 1 83 ? -14.500 -4.092 11.475 1.00 88.75 83 ARG A N 1
ATOM 661 C CA . ARG A 1 83 ? -13.534 -4.130 12.581 1.00 88.75 83 ARG A CA 1
ATOM 662 C C . ARG A 1 83 ? -12.159 -4.558 12.103 1.00 88.75 83 ARG A C 1
ATOM 664 O O . ARG A 1 83 ? -12.060 -5.440 11.255 1.00 88.75 83 ARG A O 1
ATOM 671 N N . ILE A 1 84 ? -11.113 -3.984 12.686 1.00 89.75 84 ILE A N 1
ATOM 672 C CA . ILE A 1 84 ? -9.728 -4.384 12.424 1.00 89.75 84 ILE A CA 1
ATOM 673 C C . ILE A 1 84 ? -9.234 -5.385 13.469 1.00 89.75 84 ILE A C 1
ATOM 675 O O . ILE A 1 84 ? -9.515 -5.257 14.664 1.00 89.75 84 ILE A O 1
ATOM 679 N N . TYR A 1 85 ? -8.473 -6.368 12.998 1.00 86.31 85 TYR A N 1
ATOM 680 C CA . TYR A 1 85 ? -7.839 -7.404 13.803 1.00 86.31 85 TYR A CA 1
ATOM 681 C C . TYR A 1 85 ? -6.364 -7.511 13.412 1.00 86.31 85 TYR A C 1
ATOM 683 O O . TYR A 1 85 ? -6.056 -7.855 12.270 1.00 86.31 85 TYR A O 1
ATOM 691 N N . SER A 1 86 ? -5.455 -7.224 14.347 1.00 81.44 86 SER A N 1
ATOM 692 C CA . SER A 1 86 ? -4.015 -7.468 14.163 1.00 81.44 86 SER A CA 1
ATOM 693 C C . SER A 1 86 ? -3.770 -8.948 13.866 1.00 81.44 86 SER A C 1
ATOM 695 O O . SER A 1 86 ? -4.400 -9.815 14.480 1.00 81.44 86 SER A O 1
ATOM 697 N N . ILE A 1 87 ? -2.854 -9.246 12.942 1.00 78.31 87 ILE A N 1
ATOM 698 C CA . ILE A 1 87 ? -2.527 -10.631 12.579 1.00 78.31 87 ILE A CA 1
ATOM 699 C C . ILE A 1 87 ? -2.008 -11.421 13.788 1.00 78.31 87 ILE A C 1
ATOM 701 O O . ILE A 1 87 ? -2.387 -12.579 13.943 1.00 78.31 87 ILE A O 1
ATOM 705 N N . ASP A 1 88 ? -1.272 -10.795 14.707 1.00 73.81 88 ASP A N 1
ATOM 706 C CA . ASP A 1 88 ? -0.810 -11.450 15.940 1.00 73.81 88 ASP A CA 1
ATOM 707 C C . ASP A 1 88 ? -1.985 -11.905 16.825 1.00 73.81 88 ASP A C 1
ATOM 709 O O . ASP A 1 88 ? -1.933 -12.944 17.485 1.00 73.81 88 ASP A O 1
ATOM 713 N N . THR A 1 89 ? -3.093 -11.155 16.808 1.00 68.88 89 THR A N 1
ATOM 714 C CA . THR A 1 89 ? -4.333 -11.540 17.507 1.00 68.88 89 THR A CA 1
ATOM 715 C C . THR A 1 89 ? -5.010 -12.733 16.823 1.00 68.88 89 THR A C 1
ATOM 717 O O . THR A 1 89 ? -5.614 -13.574 17.495 1.00 68.88 89 THR A O 1
ATOM 720 N N . LEU A 1 90 ? -4.880 -12.835 15.497 1.00 69.62 90 LEU A N 1
ATOM 721 C CA . LEU A 1 90 ? -5.406 -13.941 14.695 1.00 69.62 90 LEU A CA 1
ATOM 722 C C . LEU A 1 90 ? -4.578 -15.224 14.848 1.00 69.62 90 LEU A C 1
ATOM 724 O O . LEU A 1 90 ? -5.139 -16.313 14.792 1.00 69.62 90 LEU A O 1
ATOM 728 N N . GLU A 1 91 ? -3.263 -15.132 15.056 1.00 67.06 91 GLU A N 1
ATOM 729 C CA . GLU A 1 91 ? -2.407 -16.318 15.217 1.00 67.06 91 GLU A CA 1
ATOM 730 C C . GLU A 1 91 ? -2.632 -17.060 16.550 1.00 67.06 91 GLU A C 1
ATOM 732 O O . GLU A 1 91 ? -2.253 -18.226 16.681 1.00 67.06 91 GLU A O 1
ATOM 737 N N . GLY A 1 92 ? -3.296 -16.429 17.528 1.00 60.66 92 GLY A N 1
ATOM 738 C CA . GLY A 1 92 ? -3.611 -17.020 18.837 1.00 60.66 92 GLY A CA 1
ATOM 739 C C . GLY A 1 92 ? -5.080 -17.398 19.072 1.00 60.66 92 GLY A C 1
ATOM 740 O O . GLY A 1 92 ? -5.357 -18.186 19.977 1.00 60.66 92 GLY A O 1
ATOM 741 N N . CYS A 1 93 ? -6.013 -16.862 18.280 1.00 61.91 93 CYS A N 1
ATOM 742 C CA . CYS A 1 93 ? -7.452 -17.130 18.382 1.00 61.91 93 CYS A CA 1
ATOM 743 C C . CYS A 1 93 ? -7.925 -17.816 17.098 1.00 61.91 93 CYS A C 1
ATOM 745 O O . CYS A 1 93 ? -7.580 -17.380 16.002 1.00 61.91 93 CYS A O 1
ATOM 747 N N . GLY A 1 94 ? -8.710 -18.891 17.189 1.00 58.69 94 GLY A N 1
ATOM 748 C CA . GLY A 1 94 ? -9.210 -19.542 15.977 1.00 58.69 94 GLY A CA 1
ATOM 749 C C . GLY A 1 94 ? -10.073 -18.567 15.171 1.00 58.69 94 GLY A C 1
ATOM 750 O O . GLY A 1 94 ? -10.796 -17.761 15.754 1.00 58.69 94 GLY A O 1
ATOM 751 N N . MET A 1 95 ? -10.067 -18.650 13.832 1.00 60.97 95 MET A N 1
ATOM 752 C CA . MET A 1 95 ? -10.973 -17.827 13.005 1.00 60.97 95 MET A CA 1
ATOM 753 C C . MET A 1 95 ? -12.440 -17.945 13.458 1.00 60.97 95 MET A C 1
ATOM 755 O O . MET A 1 95 ? -13.205 -16.991 13.364 1.00 60.97 95 MET A O 1
ATOM 759 N N . GLU A 1 96 ? -12.827 -19.104 13.991 1.00 63.72 96 GLU A N 1
ATOM 760 C CA . GLU A 1 96 ? -14.155 -19.378 14.546 1.00 63.72 96 GLU A CA 1
ATOM 761 C C . GLU A 1 96 ? -14.525 -18.470 15.732 1.00 63.72 96 GLU A C 1
ATOM 763 O O . GLU A 1 96 ? -15.697 -18.129 15.876 1.00 63.72 96 GLU A O 1
ATOM 768 N N . ASP A 1 97 ? -13.552 -18.032 16.532 1.00 66.94 97 ASP A N 1
ATOM 769 C CA . ASP A 1 97 ? -13.769 -17.171 17.703 1.00 66.94 97 ASP A CA 1
ATOM 770 C C . ASP A 1 97 ? -14.067 -15.722 17.276 1.00 66.94 97 ASP A C 1
ATOM 772 O O . ASP A 1 97 ? -14.853 -15.016 17.908 1.00 66.94 97 ASP A O 1
ATOM 776 N N . ILE A 1 98 ? -13.520 -15.295 16.134 1.00 64.50 98 ILE A N 1
ATOM 777 C CA . ILE A 1 98 ? -13.827 -14.003 15.500 1.00 64.50 98 ILE A CA 1
ATOM 778 C C . ILE A 1 98 ? -15.263 -14.009 14.979 1.00 64.50 98 ILE A C 1
ATOM 780 O O . ILE A 1 98 ? -16.026 -13.083 15.240 1.00 64.50 98 ILE A O 1
ATOM 784 N N . PHE A 1 99 ? -15.665 -15.087 14.298 1.00 61.97 99 PHE A N 1
ATOM 785 C CA . PHE A 1 99 ? -17.035 -15.254 13.805 1.00 61.97 99 PHE A CA 1
ATOM 786 C C . PHE A 1 99 ? -18.080 -15.344 14.922 1.00 61.97 99 PHE A C 1
ATOM 788 O O . PHE A 1 99 ? -19.256 -15.063 14.686 1.00 61.97 99 PHE A O 1
ATOM 795 N N . ARG A 1 100 ? -17.668 -15.737 16.131 1.00 64.88 100 ARG A N 1
ATOM 796 C CA . ARG A 1 100 ? -18.520 -15.781 17.327 1.00 64.88 100 ARG A CA 1
ATOM 797 C C . ARG A 1 100 ? -18.528 -14.478 18.129 1.00 64.88 100 ARG A C 1
ATOM 799 O O . ARG A 1 100 ? -19.199 -14.437 19.156 1.00 64.88 100 ARG A O 1
ATOM 806 N N . ASP A 1 101 ? -17.830 -13.436 17.666 1.00 65.69 101 ASP A N 1
ATOM 807 C CA . ASP A 1 101 ? -17.648 -12.164 18.387 1.00 65.69 101 ASP A CA 1
ATOM 808 C C . ASP A 1 101 ? -16.971 -12.355 19.766 1.00 65.69 101 ASP A C 1
ATOM 810 O O . ASP A 1 101 ? -17.117 -11.548 20.685 1.00 65.69 101 ASP A O 1
ATOM 814 N N . GLU A 1 102 ? -16.221 -13.453 19.933 1.00 59.94 102 GLU A N 1
ATOM 815 C CA . GLU A 1 102 ? -15.460 -13.756 21.153 1.00 59.94 102 GLU A CA 1
ATOM 816 C C . GLU A 1 102 ? -14.121 -12.996 21.178 1.00 59.94 102 GLU A C 1
ATOM 818 O O . GLU A 1 102 ? -13.573 -12.730 22.251 1.00 59.94 102 GLU A O 1
ATOM 823 N N . VAL A 1 103 ? -13.636 -12.565 20.007 1.00 64.56 103 VAL A N 1
ATOM 824 C CA . VAL A 1 103 ? -12.475 -11.678 19.846 1.00 64.56 103 VAL A CA 1
ATOM 825 C C . VAL A 1 103 ? -12.954 -10.254 19.565 1.00 64.56 103 VAL A C 1
ATOM 827 O O . VAL A 1 103 ? -13.598 -9.982 18.551 1.00 64.56 103 VAL A O 1
ATOM 830 N N . LYS A 1 104 ? -12.606 -9.313 20.448 1.00 70.25 104 LYS A N 1
ATOM 831 C CA . LYS A 1 104 ? -12.971 -7.900 20.289 1.00 70.25 104 LYS A CA 1
ATOM 832 C C . LYS A 1 104 ? -12.075 -7.217 19.256 1.00 70.25 104 LYS A C 1
ATOM 834 O O . LYS A 1 104 ? -10.989 -6.766 19.600 1.00 70.25 104 LYS A O 1
ATOM 839 N N . GLY A 1 105 ? -12.552 -7.121 18.017 1.00 73.44 105 GLY A N 1
ATOM 840 C CA . GLY A 1 105 ? -11.934 -6.277 16.991 1.00 73.44 105 GLY A CA 1
ATOM 841 C C . GLY A 1 105 ? -12.152 -4.789 17.263 1.00 73.44 105 GLY A C 1
ATOM 842 O O . GLY A 1 105 ? -13.139 -4.398 17.901 1.00 73.44 105 GLY A O 1
ATOM 843 N N . GLU A 1 106 ? -11.249 -3.955 16.755 1.00 82.00 106 GLU A N 1
ATOM 844 C CA . GLU A 1 106 ? -11.276 -2.508 16.977 1.00 82.00 106 GLU A CA 1
ATOM 845 C C . GLU A 1 106 ? -12.004 -1.746 15.870 1.00 82.00 106 GLU A C 1
ATOM 847 O O . GLU A 1 106 ? -12.083 -2.190 14.728 1.00 82.00 106 GLU A O 1
ATOM 852 N N . THR A 1 107 ? -12.529 -0.575 16.224 1.00 84.75 107 THR A N 1
ATOM 853 C CA . THR A 1 107 ? -13.159 0.380 15.303 1.00 84.75 107 THR A CA 1
ATOM 854 C C . THR A 1 107 ? -12.437 1.715 15.402 1.00 84.75 107 THR A C 1
ATOM 856 O O . THR A 1 107 ? -12.092 2.134 16.509 1.00 84.75 107 THR A O 1
ATOM 859 N N . LEU A 1 108 ? -12.307 2.436 14.292 1.00 84.25 108 LEU A N 1
ATOM 860 C CA . LEU A 1 108 ? -11.693 3.766 14.249 1.00 84.25 108 LEU A CA 1
ATOM 861 C C . LEU A 1 108 ? -12.505 4.841 14.984 1.00 84.25 108 LEU A C 1
ATOM 863 O O . LEU A 1 108 ? -11.944 5.861 15.374 1.00 84.25 108 LEU A O 1
ATOM 867 N N . ASP A 1 109 ? -13.797 4.607 15.229 1.00 82.38 109 ASP A N 1
ATOM 868 C CA . ASP A 1 109 ? -14.637 5.500 16.043 1.00 82.38 109 ASP A CA 1
ATOM 869 C C . ASP A 1 109 ? -14.328 5.412 17.550 1.00 82.38 109 ASP A C 1
ATOM 871 O O . ASP A 1 109 ? -14.650 6.323 18.318 1.00 82.38 109 ASP A O 1
ATOM 875 N N . TYR A 1 110 ? -13.712 4.311 17.991 1.00 77.56 110 TYR A N 1
ATOM 876 C CA . TYR A 1 110 ? -13.340 4.083 19.387 1.00 77.56 110 TYR A CA 1
ATOM 877 C C . TYR A 1 110 ? -12.047 3.254 19.486 1.00 77.56 110 TYR A C 1
ATOM 879 O O . TYR A 1 110 ? -12.077 2.107 19.944 1.00 77.56 110 TYR A O 1
ATOM 887 N N . PRO A 1 111 ? -10.910 3.803 19.024 1.00 81.44 111 PRO A N 1
ATOM 888 C CA . PRO A 1 111 ? -9.656 3.069 18.989 1.00 81.44 111 PRO A CA 1
ATOM 889 C C . PRO A 1 111 ? -9.076 2.956 20.403 1.00 81.44 111 PRO A C 1
ATOM 891 O O . PRO A 1 111 ? -9.208 3.871 21.223 1.00 81.44 111 PRO A O 1
ATOM 894 N N . THR A 1 112 ? -8.408 1.842 20.708 1.00 77.56 112 THR A N 1
ATOM 895 C CA . THR A 1 112 ? -7.750 1.672 22.018 1.00 77.56 112 THR A CA 1
ATOM 896 C C . THR A 1 112 ? -6.418 2.423 22.107 1.00 77.56 112 THR A C 1
ATOM 898 O O . THR A 1 112 ? -5.919 2.684 23.205 1.00 77.56 112 THR A O 1
ATOM 901 N N . GLY A 1 113 ? -5.864 2.812 20.956 1.00 80.81 113 GLY A N 1
ATOM 902 C CA . GLY A 1 113 ? -4.606 3.531 20.814 1.00 80.81 113 GLY A CA 1
ATOM 903 C C . GLY A 1 113 ? -4.683 4.662 19.789 1.00 80.81 113 GLY A C 1
ATOM 904 O O . GLY A 1 113 ? -5.727 4.946 19.209 1.00 80.81 113 GLY A O 1
ATOM 905 N N . LYS A 1 114 ? -3.549 5.334 19.575 1.00 83.69 114 LYS A N 1
ATOM 906 C CA . LYS A 1 114 ? -3.403 6.336 18.517 1.00 83.69 114 LYS A CA 1
ATOM 907 C C . LYS A 1 114 ? -2.700 5.682 17.333 1.00 83.69 114 LYS A C 1
ATOM 909 O O . LYS A 1 114 ? -1.509 5.413 17.420 1.00 83.69 114 LYS A O 1
ATOM 914 N N . TYR A 1 115 ? -3.439 5.452 16.259 1.00 86.62 115 TYR A N 1
ATOM 915 C CA . TYR A 1 115 ? -2.923 4.903 15.011 1.00 86.62 115 TYR A CA 1
ATOM 916 C C . TYR A 1 115 ? -3.735 5.426 13.824 1.00 86.62 115 TYR A C 1
ATOM 918 O O . TYR A 1 115 ? -4.819 5.986 14.000 1.00 86.62 115 TYR A O 1
ATOM 926 N N . THR A 1 116 ? -3.192 5.250 12.624 1.00 89.69 116 THR A N 1
ATOM 927 C CA . THR A 1 116 ? -3.864 5.541 11.351 1.00 89.69 116 THR A CA 1
ATOM 928 C C . THR A 1 116 ? -3.866 4.279 10.501 1.00 89.69 116 THR A C 1
ATOM 930 O O . THR A 1 116 ? -2.921 3.502 10.572 1.00 89.69 116 THR A O 1
ATOM 933 N N . VAL A 1 117 ? -4.922 4.045 9.725 1.00 90.62 117 VAL A N 1
ATOM 934 C CA . VAL A 1 117 ? -5.058 2.821 8.925 1.00 90.62 117 VAL A CA 1
ATOM 935 C C . VAL A 1 117 ? -5.026 3.164 7.446 1.00 90.62 117 VAL A C 1
ATOM 937 O O . VAL A 1 117 ? -5.635 4.144 7.027 1.00 90.62 117 VAL A O 1
ATOM 940 N N . TYR A 1 118 ? -4.329 2.354 6.660 1.00 91.00 118 TYR A N 1
ATOM 941 C CA . TYR A 1 118 ? -4.088 2.564 5.238 1.00 91.00 118 TYR A CA 1
ATOM 942 C C . TYR A 1 118 ? -4.319 1.276 4.445 1.00 91.00 118 TYR A C 1
ATOM 944 O O . TYR A 1 118 ? -4.342 0.179 5.004 1.00 91.00 118 TYR A O 1
ATOM 952 N N . ARG A 1 119 ? -4.474 1.388 3.121 1.00 89.44 119 ARG A N 1
ATOM 953 C CA . ARG A 1 119 ? -4.549 0.203 2.244 1.00 89.44 119 ARG A CA 1
ATOM 954 C C . ARG A 1 119 ? -3.183 -0.447 2.047 1.00 89.44 119 ARG A C 1
ATOM 956 O O . ARG A 1 119 ? -3.108 -1.658 1.868 1.00 89.44 119 ARG A O 1
ATOM 963 N N . LEU A 1 120 ? -2.128 0.360 2.057 1.00 86.38 120 LEU A N 1
ATOM 964 C CA . LEU A 1 120 ? -0.749 -0.054 1.841 1.00 86.38 120 LEU A CA 1
ATOM 965 C C . LEU A 1 120 ? 0.146 0.527 2.944 1.00 86.38 120 LEU A C 1
ATOM 967 O O . LEU A 1 120 ? -0.200 1.553 3.537 1.00 86.38 120 LEU A O 1
ATOM 971 N N . PRO A 1 121 ? 1.301 -0.088 3.226 1.00 82.62 121 PRO A N 1
ATOM 972 C CA . PRO A 1 121 ? 2.327 0.553 4.028 1.00 82.62 121 PRO A CA 1
ATOM 973 C C . PRO A 1 121 ? 2.894 1.778 3.288 1.00 82.62 121 PRO A C 1
ATOM 975 O O . PRO A 1 121 ? 2.733 1.909 2.068 1.00 82.62 121 PRO A O 1
ATOM 978 N N . PRO A 1 122 ? 3.561 2.704 3.992 1.00 75.00 122 PRO A N 1
ATOM 979 C CA . PRO A 1 122 ? 4.304 3.771 3.337 1.00 75.00 122 PRO A CA 1
ATOM 980 C C . PRO A 1 122 ? 5.405 3.199 2.422 1.00 75.00 122 PRO A C 1
ATOM 982 O O . PRO A 1 122 ? 5.969 2.129 2.667 1.00 75.00 122 PRO A O 1
ATOM 985 N N . ALA A 1 123 ? 5.713 3.922 1.341 1.00 67.25 123 ALA A N 1
ATOM 986 C CA . ALA A 1 123 ? 6.696 3.491 0.348 1.00 67.25 123 ALA A CA 1
ATOM 987 C C . ALA A 1 123 ? 8.060 3.198 1.006 1.00 67.25 123 ALA A C 1
ATOM 989 O O . ALA A 1 123 ? 8.660 4.083 1.615 1.00 67.25 123 ALA A O 1
ATOM 990 N N . GLY A 1 124 ? 8.550 1.961 0.860 1.00 59.97 124 GLY A N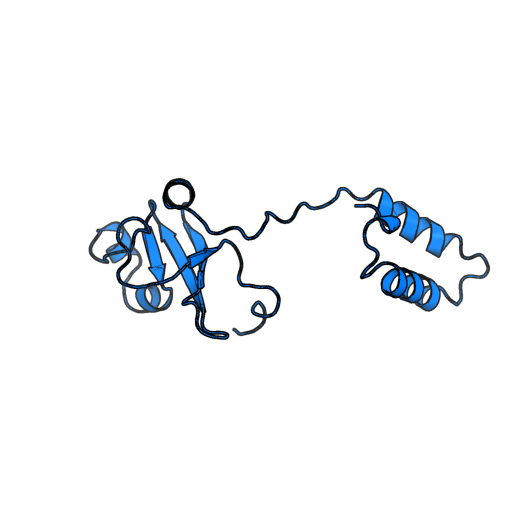 1
ATOM 991 C CA . GLY A 1 124 ? 9.811 1.491 1.454 1.00 59.97 124 GLY A CA 1
ATOM 992 C C . GLY A 1 124 ? 9.669 0.493 2.614 1.00 59.97 124 GLY A C 1
ATOM 993 O O . GLY A 1 124 ? 10.687 -0.006 3.092 1.00 59.97 124 GLY A O 1
ATOM 994 N N . GLU A 1 125 ? 8.445 0.163 3.041 1.00 59.72 125 GLU A N 1
ATOM 995 C CA . GLU A 1 125 ? 8.178 -0.833 4.098 1.00 59.72 125 GLU A CA 1
ATOM 996 C C . GLU A 1 125 ? 7.634 -2.181 3.579 1.00 59.72 125 GLU A C 1
ATOM 998 O O . GLU A 1 125 ? 7.429 -3.107 4.358 1.00 59.72 125 GLU A O 1
ATOM 1003 N N . GLU A 1 126 ? 7.462 -2.332 2.261 1.00 55.53 126 GLU A N 1
ATOM 1004 C CA . GLU A 1 126 ? 6.863 -3.517 1.616 1.00 55.53 126 GLU A CA 1
ATOM 1005 C C . GLU A 1 126 ? 7.694 -4.814 1.753 1.00 55.53 126 GLU A C 1
ATOM 1007 O O . GLU A 1 126 ? 7.164 -5.901 1.543 1.00 55.53 126 GLU A O 1
ATOM 1012 N N . ASP A 1 127 ? 8.975 -4.715 2.132 1.00 47.03 127 ASP A N 1
ATOM 1013 C CA . ASP A 1 127 ? 9.987 -5.772 1.942 1.00 47.03 127 ASP A CA 1
ATOM 1014 C C . ASP A 1 127 ? 10.493 -6.428 3.248 1.00 47.03 127 ASP A C 1
ATOM 1016 O O . ASP A 1 127 ? 11.576 -7.016 3.294 1.00 47.03 127 ASP A O 1
ATOM 1020 N N . ARG A 1 128 ? 9.751 -6.304 4.358 1.00 45.56 128 ARG A N 1
ATOM 1021 C CA . ARG A 1 128 ? 10.149 -6.857 5.670 1.00 45.56 128 ARG A CA 1
ATOM 1022 C C . ARG A 1 128 ? 9.151 -7.890 6.196 1.00 45.56 128 ARG A C 1
ATOM 1024 O O . ARG A 1 128 ? 8.499 -7.659 7.210 1.00 45.56 128 ARG A O 1
ATOM 1031 N N . THR A 1 129 ? 9.067 -9.038 5.531 1.00 38.88 129 THR A N 1
ATOM 1032 C CA . THR A 1 129 ? 8.499 -10.276 6.103 1.00 38.88 129 THR A CA 1
ATOM 1033 C C . THR A 1 129 ? 9.491 -11.413 5.984 1.00 38.88 129 THR A C 1
ATOM 1035 O O . THR A 1 129 ? 9.998 -11.603 4.856 1.00 38.88 129 THR A O 1
#

pLDDT: mean 79.76, std 12.05, range [38.88, 93.0]

Sequence (129 aa):
MNLYDNDAYRDTFMEGVYDLLEDDPTNERANAIIELFDKAPSVTIPENEPLTQTDLDKMDYDKVWIDYGNENCGEWALVVGGRIYSIDTLEGCGMEDIFRDEVKGETLDYPTGKYTVYRLPPAGEEDRT